Protein AF-A0A920NRR0-F1 (afdb_monomer_lite)

Structure (mmCIF, N/CA/C/O backbone):
data_AF-A0A920NRR0-F1
#
_entry.id   AF-A0A920NRR0-F1
#
loop_
_atom_site.group_PDB
_atom_site.id
_atom_site.type_symbol
_atom_site.label_atom_id
_atom_site.label_alt_id
_atom_site.label_comp_id
_atom_site.label_asym_id
_atom_site.label_entity_id
_atom_site.label_seq_id
_atom_site.pdbx_PDB_ins_code
_atom_site.Cartn_x
_atom_site.Cartn_y
_atom_site.Cartn_z
_atom_site.occupancy
_atom_site.B_iso_or_equiv
_atom_site.auth_seq_id
_atom_site.auth_comp_id
_atom_site.auth_asym_id
_atom_site.auth_atom_id
_atom_site.pdbx_PDB_model_num
ATOM 1 N N . MET A 1 1 ? 1.741 13.013 -3.840 1.00 51.62 1 MET A N 1
ATOM 2 C CA . MET A 1 1 ? 0.346 12.909 -3.349 1.00 51.62 1 MET A CA 1
ATOM 3 C C . MET A 1 1 ? 0.166 11.543 -2.703 1.00 51.62 1 MET A C 1
ATOM 5 O O . MET A 1 1 ? 0.148 10.559 -3.429 1.00 51.62 1 MET A O 1
ATOM 9 N N . ILE A 1 2 ? 0.112 11.481 -1.369 1.00 60.28 2 ILE A N 1
ATOM 10 C CA . ILE A 1 2 ? 0.002 10.222 -0.600 1.00 60.28 2 ILE A CA 1
ATOM 11 C C . ILE A 1 2 ? -1.474 9.881 -0.297 1.00 60.28 2 ILE A C 1
ATOM 13 O O . ILE A 1 2 ? -1.805 8.728 -0.045 1.00 60.28 2 ILE A O 1
ATOM 17 N N . THR A 1 3 ? -2.376 10.863 -0.405 1.00 70.75 3 THR A N 1
ATOM 18 C CA . THR A 1 3 ? -3.821 10.711 -0.197 1.00 70.75 3 THR A CA 1
ATOM 19 C C . THR A 1 3 ? -4.572 10.558 -1.526 1.00 70.75 3 THR A C 1
ATOM 21 O O . THR A 1 3 ? -4.189 11.124 -2.558 1.00 70.75 3 THR A O 1
ATOM 24 N N . ALA A 1 4 ? -5.618 9.733 -1.518 1.00 87.25 4 ALA A N 1
ATOM 25 C CA . ALA A 1 4 ? -6.453 9.383 -2.661 1.00 87.25 4 ALA A CA 1
ATOM 26 C C . ALA A 1 4 ? -7.882 9.012 -2.216 1.00 87.25 4 ALA A C 1
ATOM 28 O O . ALA A 1 4 ? -8.201 9.006 -1.025 1.00 87.25 4 ALA A O 1
ATOM 29 N N . GLY A 1 5 ? -8.722 8.663 -3.195 1.00 88.19 5 GLY A N 1
ATOM 30 C CA . GLY A 1 5 ? -10.123 8.294 -2.988 1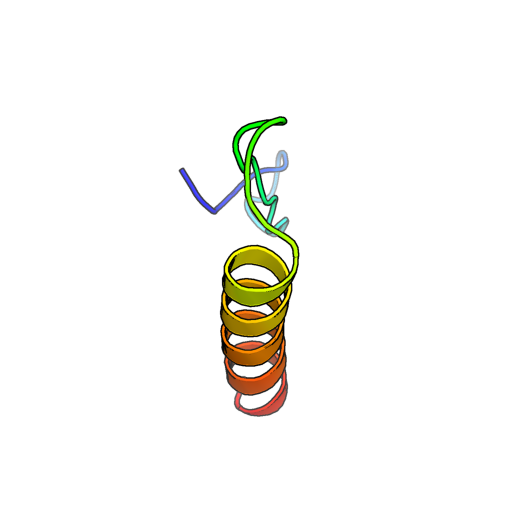.00 88.19 5 GLY A CA 1
ATOM 31 C C . GLY A 1 5 ? -11.040 9.513 -2.878 1.00 88.19 5 GLY A C 1
ATOM 32 O O . GLY A 1 5 ? -10.621 10.578 -2.431 1.00 88.19 5 GLY A O 1
ATOM 33 N N . THR A 1 6 ? -12.303 9.356 -3.279 1.00 93.38 6 THR A N 1
ATOM 34 C CA . THR A 1 6 ? -13.317 10.431 -3.282 1.00 93.38 6 THR A CA 1
ATOM 35 C C . THR A 1 6 ? -13.482 11.098 -1.914 1.00 93.38 6 THR A C 1
ATOM 37 O O . THR A 1 6 ? -13.735 12.294 -1.840 1.00 93.38 6 THR A O 1
ATOM 40 N N . TYR A 1 7 ? -13.285 10.338 -0.835 1.00 93.38 7 TYR A N 1
ATOM 41 C CA . TYR A 1 7 ? -13.404 10.812 0.546 1.00 93.38 7 TYR A CA 1
ATOM 42 C C . TYR A 1 7 ? -12.051 11.125 1.205 1.00 93.38 7 TYR A C 1
ATOM 44 O O . TYR A 1 7 ? -11.998 11.366 2.406 1.00 93.38 7 TYR A O 1
ATOM 52 N N . GLY A 1 8 ? -10.946 11.088 0.449 1.00 91.94 8 GLY A N 1
ATOM 53 C CA . GLY A 1 8 ? -9.605 11.384 0.963 1.00 91.94 8 GLY A CA 1
ATOM 54 C C .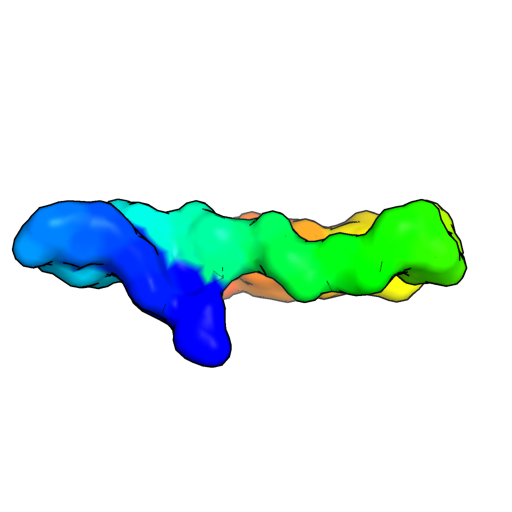 GLY A 1 8 ? -9.070 10.387 1.997 1.00 91.94 8 GLY A C 1
ATOM 55 O O . GLY A 1 8 ? -8.101 10.688 2.687 1.00 91.94 8 GLY A O 1
ATOM 56 N N . ASN A 1 9 ? -9.685 9.209 2.113 1.00 91.44 9 ASN A N 1
ATOM 57 C CA . ASN A 1 9 ? -9.399 8.203 3.136 1.00 91.44 9 ASN A CA 1
ATOM 58 C C . ASN A 1 9 ? -8.553 7.02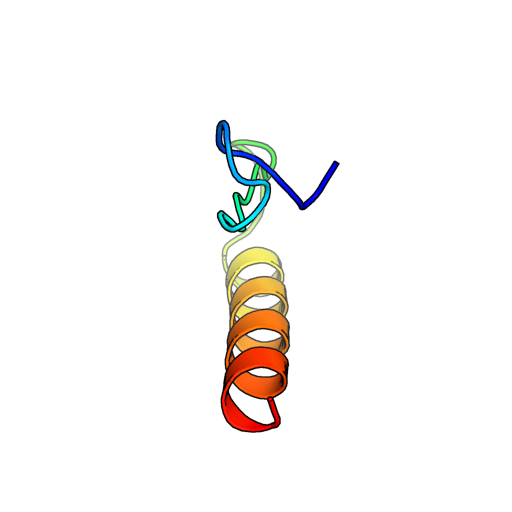3 2.625 1.00 91.44 9 ASN A C 1
ATOM 60 O O . ASN A 1 9 ? -8.489 5.986 3.281 1.00 91.44 9 ASN A O 1
ATOM 64 N N . VAL A 1 10 ? -7.925 7.152 1.452 1.00 92.31 10 VAL A N 1
ATOM 65 C CA . VAL A 1 10 ? -7.069 6.105 0.879 1.00 92.31 10 VAL A CA 1
ATOM 66 C C . VAL A 1 10 ? -5.621 6.572 0.857 1.00 92.31 10 VAL A C 1
ATOM 68 O O . VAL A 1 10 ? -5.307 7.617 0.287 1.00 92.31 10 VAL A O 1
ATOM 71 N N . ILE A 1 11 ? -4.730 5.759 1.420 1.00 92.31 11 ILE A N 1
ATOM 72 C CA . ILE A 1 11 ? -3.285 5.889 1.230 1.00 92.31 11 ILE A CA 1
ATOM 73 C C . ILE A 1 11 ? -2.886 4.975 0.074 1.00 92.31 11 ILE A C 1
ATOM 75 O O . ILE A 1 11 ? -3.166 3.778 0.107 1.00 92.31 11 ILE A O 1
ATOM 79 N N . ARG A 1 12 ? -2.238 5.532 -0.955 1.00 93.06 12 ARG A N 1
ATOM 80 C CA . ARG A 1 12 ? -1.704 4.758 -2.087 1.00 93.06 12 ARG A CA 1
ATOM 81 C C . ARG A 1 12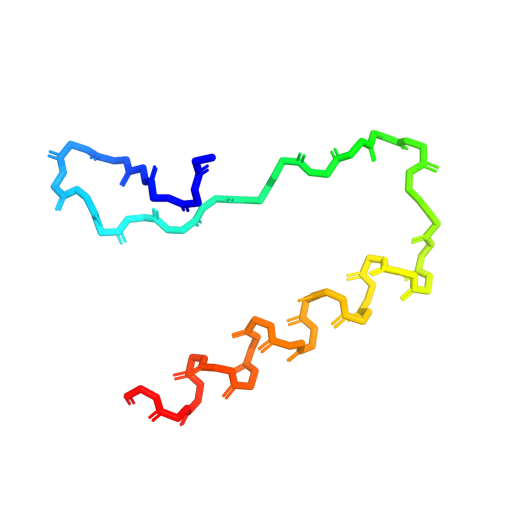 ? -0.213 4.984 -2.235 1.00 93.06 12 ARG A C 1
ATOM 83 O O . ARG A 1 12 ? 0.270 6.105 -2.078 1.00 93.06 12 ARG A O 1
ATOM 90 N N . THR A 1 13 ? 0.498 3.931 -2.601 1.00 93.00 13 THR A N 1
ATOM 91 C CA . THR A 1 13 ? 1.941 3.976 -2.784 1.00 93.00 13 THR A CA 1
ATOM 92 C C . THR A 1 13 ? 2.278 3.769 -4.258 1.00 93.00 13 THR A C 1
ATOM 94 O O . THR A 1 13 ? 1.837 2.803 -4.872 1.00 93.00 13 THR A O 1
ATOM 97 N N . LEU A 1 14 ? 3.016 4.712 -4.847 1.00 93.25 14 LEU A N 1
ATOM 98 C CA . LEU A 1 14 ? 3.380 4.720 -6.269 1.00 93.25 14 LEU A CA 1
ATOM 99 C C . LEU A 1 14 ? 4.907 4.752 -6.402 1.00 93.25 14 LEU A C 1
ATOM 101 O O . LEU A 1 14 ? 5.481 5.746 -6.843 1.00 93.25 14 LEU A O 1
ATOM 105 N N . MET A 1 15 ? 5.562 3.689 -5.936 1.00 93.94 15 MET A N 1
ATOM 106 C CA . MET A 1 15 ? 7.010 3.520 -6.073 1.00 93.94 15 MET A CA 1
ATOM 107 C C . MET A 1 15 ? 7.391 3.235 -7.535 1.00 93.94 15 MET A C 1
ATOM 109 O O . MET A 1 15 ? 6.579 2.671 -8.275 1.00 93.94 15 MET A O 1
ATOM 113 N N . PRO A 1 16 ? 8.610 3.598 -7.974 1.00 96.50 16 PRO A N 1
ATOM 114 C CA . PRO A 1 16 ? 9.091 3.216 -9.296 1.00 96.50 16 PRO A CA 1
ATOM 115 C C . PRO A 1 16 ? 9.227 1.693 -9.405 1.00 96.50 16 PRO A C 1
ATOM 117 O O . PRO A 1 16 ? 9.598 1.031 -8.443 1.00 96.50 16 PRO A O 1
ATOM 120 N N . LEU A 1 17 ? 8.992 1.141 -10.599 1.00 96.25 17 LEU A N 1
ATOM 121 C CA . LEU A 1 17 ? 9.089 -0.308 -10.843 1.00 96.25 17 LEU A CA 1
ATOM 122 C C . LEU A 1 17 ? 10.510 -0.868 -10.673 1.00 96.25 17 LEU A C 1
ATOM 124 O O . LEU A 1 17 ? 10.677 -2.072 -10.537 1.00 96.25 17 LEU A O 1
ATOM 128 N N . ILE A 1 18 ? 11.517 0.006 -10.706 1.00 97.69 18 ILE A N 1
ATOM 129 C CA . ILE A 1 18 ? 12.935 -0.334 -10.535 1.00 97.69 18 ILE A CA 1
ATOM 130 C C . ILE A 1 18 ? 13.421 -0.180 -9.088 1.00 97.69 18 ILE A C 1
ATOM 132 O O . ILE A 1 18 ? 14.624 -0.238 -8.855 1.00 97.69 18 ILE A O 1
ATOM 136 N N . ILE A 1 19 ? 12.518 0.081 -8.133 1.00 97.88 19 ILE A N 1
ATOM 137 C CA . ILE A 1 19 ? 12.869 0.153 -6.710 1.00 97.88 19 ILE A CA 1
ATOM 138 C C . ILE A 1 19 ? 13.454 -1.184 -6.249 1.00 97.88 19 ILE A C 1
ATOM 140 O O . ILE A 1 19 ? 12.957 -2.242 -6.631 1.00 97.88 19 ILE A O 1
ATOM 144 N N . ASP A 1 20 ? 14.502 -1.141 -5.433 1.00 98.38 20 ASP A N 1
ATOM 145 C CA . ASP A 1 20 ? 15.053 -2.344 -4.826 1.00 98.38 20 ASP A CA 1
ATOM 146 C C . ASP A 1 20 ? 14.213 -2.808 -3.626 1.00 98.38 20 ASP A C 1
ATOM 148 O O . ASP A 1 20 ? 13.512 -2.030 -2.966 1.00 98.38 20 ASP A O 1
ATOM 152 N N . ASP A 1 21 ? 14.314 -4.101 -3.326 1.00 98.12 21 ASP A N 1
ATOM 153 C CA . ASP A 1 21 ? 13.518 -4.742 -2.280 1.00 98.12 21 ASP A CA 1
ATOM 154 C C . ASP A 1 21 ? 13.800 -4.172 -0.885 1.00 98.12 21 ASP A C 1
ATOM 156 O O . ASP A 1 21 ? 12.891 -4.094 -0.055 1.00 98.12 21 ASP A O 1
ATOM 160 N N . HIS A 1 22 ? 15.039 -3.748 -0.616 1.00 98.31 22 HIS A N 1
ATOM 161 C CA . HIS A 1 22 ? 15.414 -3.218 0.690 1.00 98.31 22 HIS A CA 1
ATOM 162 C C . HIS A 1 22 ? 14.734 -1.868 0.938 1.00 98.31 22 HIS A C 1
ATOM 164 O O . HIS A 1 22 ? 14.063 -1.691 1.957 1.00 98.31 22 HIS A O 1
ATOM 170 N N . THR A 1 23 ? 14.833 -0.935 -0.010 1.00 98.00 23 THR A N 1
ATOM 171 C CA . THR A 1 23 ? 14.181 0.375 0.101 1.00 98.00 23 THR A CA 1
ATOM 172 C C . THR A 1 23 ? 12.655 0.262 0.086 1.00 98.00 23 THR A C 1
ATOM 174 O O . THR A 1 23 ? 11.980 0.977 0.834 1.00 98.00 23 THR A O 1
ATOM 177 N N . LEU A 1 24 ? 12.079 -0.660 -0.696 1.00 97.88 24 LEU A N 1
ATOM 178 C CA . LEU A 1 24 ? 10.637 -0.914 -0.656 1.00 97.88 24 LEU A CA 1
ATOM 179 C C . LEU A 1 24 ? 10.190 -1.415 0.729 1.00 97.88 24 LEU A C 1
ATOM 181 O O . LEU A 1 24 ? 9.217 -0.898 1.286 1.00 97.88 24 LEU A O 1
ATOM 185 N N . ALA A 1 25 ? 10.902 -2.388 1.302 1.00 98.06 25 ALA A N 1
ATOM 186 C CA . ALA A 1 25 ? 10.584 -2.951 2.612 1.00 98.06 25 ALA A CA 1
ATOM 187 C C . ALA A 1 25 ? 10.707 -1.914 3.739 1.00 98.06 25 ALA A C 1
ATOM 189 O O . ALA A 1 25 ? 9.841 -1.847 4.616 1.00 98.06 25 ALA A O 1
ATOM 190 N N . GLU A 1 26 ? 11.740 -1.070 3.697 1.00 98.12 26 GLU A N 1
ATOM 191 C CA . GLU A 1 26 ? 11.923 0.032 4.642 1.00 98.12 26 GLU A CA 1
ATOM 192 C C . GLU A 1 26 ? 10.737 1.005 4.597 1.00 98.12 26 GLU A C 1
ATOM 194 O O . GLU A 1 26 ? 10.113 1.283 5.628 1.00 98.12 26 GLU A O 1
ATOM 199 N N . GLY A 1 27 ? 10.363 1.467 3.399 1.00 95.31 27 GLY A N 1
ATOM 200 C CA . GLY A 1 27 ? 9.247 2.395 3.220 1.00 95.31 27 GLY A CA 1
ATOM 201 C C . GLY A 1 27 ? 7.917 1.831 3.728 1.00 95.31 27 GLY A C 1
ATOM 202 O O . GLY A 1 27 ? 7.155 2.530 4.404 1.00 95.31 27 GLY A O 1
ATOM 203 N N . LEU A 1 28 ? 7.648 0.548 3.464 1.00 96.31 28 LEU A N 1
ATOM 204 C CA . LEU A 1 28 ? 6.450 -0.132 3.963 1.00 96.31 28 LEU A CA 1
ATOM 205 C C . LEU A 1 28 ? 6.476 -0.311 5.487 1.00 96.31 28 LEU A C 1
ATOM 207 O O . LEU A 1 28 ? 5.448 -0.123 6.137 1.00 96.31 28 LEU A O 1
ATOM 211 N N . SER A 1 29 ? 7.635 -0.614 6.075 1.00 97.50 29 SER A N 1
ATOM 212 C CA . SER A 1 29 ? 7.797 -0.720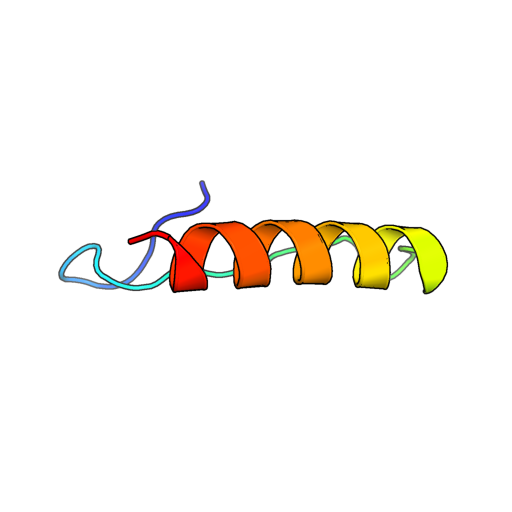 7.531 1.00 97.50 29 SER A CA 1
ATOM 213 C C . SER A 1 29 ? 7.484 0.605 8.232 1.00 97.50 29 SER A C 1
ATOM 215 O O . SER A 1 29 ? 6.737 0.635 9.214 1.00 97.50 29 SER A O 1
ATOM 217 N N . ILE A 1 30 ? 7.974 1.725 7.690 1.00 96.44 30 ILE A N 1
ATOM 218 C CA . ILE A 1 30 ? 7.677 3.070 8.203 1.00 96.44 30 ILE A CA 1
ATOM 219 C C . ILE A 1 30 ? 6.172 3.353 8.140 1.00 96.44 30 ILE A C 1
ATOM 221 O O . ILE A 1 30 ? 5.588 3.781 9.140 1.00 96.44 30 ILE A O 1
ATOM 225 N N . LEU A 1 31 ? 5.528 3.069 7.001 1.00 94.25 31 LEU A N 1
ATOM 226 C CA . LEU A 1 31 ? 4.086 3.260 6.832 1.00 94.25 31 LEU A CA 1
ATOM 227 C C . LEU A 1 31 ? 3.279 2.427 7.841 1.00 94.25 31 LEU A C 1
ATOM 229 O O . LEU A 1 31 ? 2.380 2.951 8.497 1.00 94.25 31 LEU A O 1
ATOM 233 N N . LEU A 1 32 ? 3.623 1.149 8.015 1.00 95.19 32 LEU A N 1
ATOM 234 C CA . LEU A 1 32 ? 2.966 0.259 8.976 1.00 95.19 32 LEU A CA 1
ATOM 235 C C . LEU A 1 32 ? 3.127 0.749 10.418 1.00 95.19 32 LEU A C 1
ATOM 237 O O . LEU A 1 32 ? 2.179 0.700 1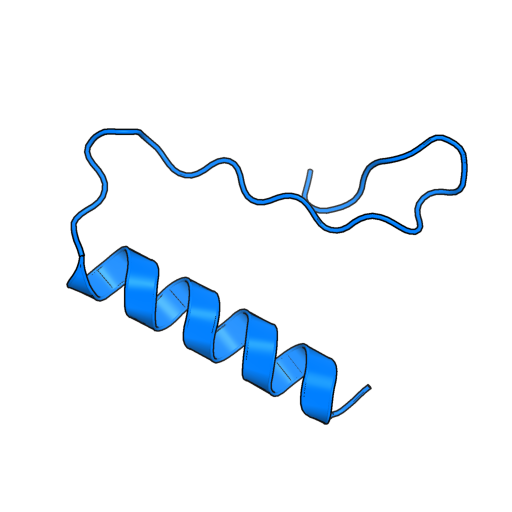1.201 1.00 95.19 32 LEU A O 1
ATOM 241 N N . ASN A 1 33 ? 4.312 1.238 10.779 1.00 97.06 33 ASN A N 1
ATOM 242 C CA . ASN A 1 33 ? 4.566 1.775 12.113 1.00 97.06 33 ASN A CA 1
ATOM 243 C C . ASN A 1 33 ? 3.785 3.066 12.376 1.00 97.06 33 ASN A C 1
ATOM 245 O O . ASN A 1 33 ? 3.327 3.269 13.499 1.00 97.06 33 ASN A O 1
ATOM 249 N N . ALA A 1 34 ? 3.608 3.920 11.365 1.00 95.19 34 ALA A N 1
ATOM 250 C CA . ALA A 1 34 ? 2.764 5.105 11.475 1.00 95.19 34 ALA A CA 1
ATOM 251 C C . ALA A 1 34 ? 1.289 4.727 11.683 1.00 95.19 34 ALA A C 1
ATOM 253 O O . ALA A 1 34 ? 0.644 5.278 12.569 1.00 95.19 34 ALA A O 1
ATOM 254 N N . LEU A 1 35 ? 0.784 3.737 10.939 1.00 93.69 35 LEU A N 1
ATOM 255 C CA . LEU A 1 35 ? -0.595 3.252 11.077 1.00 93.69 35 LEU A CA 1
ATOM 256 C C . LEU A 1 35 ? -0.872 2.616 12.444 1.00 93.69 35 LEU A C 1
ATOM 258 O O . LEU A 1 35 ? -1.945 2.809 12.996 1.00 93.69 35 LEU A O 1
ATOM 262 N N . LYS A 1 36 ? 0.092 1.892 13.023 1.00 95.31 36 LYS A N 1
ATOM 263 C CA . LYS A 1 36 ? -0.043 1.323 14.379 1.00 95.31 36 LYS A CA 1
ATOM 264 C C . LYS A 1 36 ? -0.091 2.378 15.490 1.00 95.31 36 LYS A C 1
ATOM 266 O O . LYS A 1 36 ? -0.504 2.054 16.598 1.00 95.31 36 LYS A O 1
ATOM 271 N N . LYS A 1 37 ? 0.407 3.588 15.226 1.00 86.31 37 LYS A N 1
ATOM 272 C CA . LYS A 1 37 ? 0.443 4.709 16.179 1.00 86.31 37 LYS A CA 1
ATOM 273 C C . LYS A 1 37 ? -0.744 5.668 16.026 1.00 86.31 37 LYS A C 1
ATOM 275 O O . LYS A 1 37 ? -0.801 6.635 16.783 1.00 86.31 37 LYS A O 1
ATOM 280 N N . ALA A 1 38 ? -1.598 5.446 15.028 1.00 70.31 38 ALA A N 1
ATOM 281 C CA . ALA A 1 38 ? -2.749 6.286 14.712 1.00 70.31 38 ALA A CA 1
ATOM 282 C C . ALA A 1 38 ? -3.969 5.961 15.583 1.00 70.31 38 ALA A C 1
ATOM 284 O O . ALA A 1 38 ? -4.077 4.803 16.050 1.00 70.31 38 ALA A O 1
#

pLDDT: mean 91.43, std 10.44, range [51.62, 98.38]

Radius of gyration: 11.61 Å; chains: 1; bounding box: 29×18×27 Å

Sequence (38 aa):
MITAGTYGNVIRTLMPLIIDDHTLAEGLSILLNALKKA

Foldseek 3Di:
DQFDDPVRPDGDDDDDPPDDPVVVVVVVVVVVVVVVVD

Secondary structure (DSSP, 8-state):
--EESTTS-EE-----TT--HHHHHHHHHHHHHHHHT-